Protein AF-A0A5C5UBK3-F1 (afdb_monomer)

Organism: NCBI:txid488485

Foldseek 3Di:
DFWFQPVVVRDIDDDDAPDKDADDPPPPDQAGIEREHEDAPVVCVVCVVVCVRVQVRVQVVQVVDPRYHYDYDYPVNQPPQLVVLLVVLVVLQPDDDDPVVLVVLVVVQVPDFKDFLLVSLVVCVVVVHHSVSVVSSLSNCCNVVQKDWDSPHHRDRRIMIGGPPSDDDD

Mean predicted aligned error: 8.08 Å

Solvent-accessible surface area (backbone atoms only — not comparable to full-atom values): 9822 Å² total; per-residue (Å²): 124,46,77,42,75,37,76,92,76,76,37,83,44,76,41,72,66,78,42,76,48,76,54,65,95,82,68,82,60,95,52,42,33,37,42,30,37,78,39,51,60,68,54,46,64,74,39,44,80,75,45,47,60,57,53,48,46,45,40,54,56,20,70,75,35,87,44,34,40,58,47,80,48,34,63,84,73,47,53,69,46,40,53,52,40,51,54,59,23,57,75,30,65,85,57,91,71,62,65,67,59,55,48,54,50,50,64,57,53,67,76,49,72,62,45,35,46,47,55,54,37,51,53,33,44,76,72,74,41,62,43,80,69,44,54,58,53,55,35,21,36,37,62,70,57,52,28,43,61,69,64,89,50,64,81,49,55,81,38,47,38,27,50,60,80,66,71,72,86,127

Sequence (170 aa):
MIDFQDVKRGAARRYTPDFVVEVAADAGLSWRRAVVEVKTHRDLWRSRRLMRAPYAAARTWAAGQEGTIFRVVTDRMMSGEWLSSTRLLSGHLDKPFDVQFEQDCVAFLQQRDSYRISEILALAQQRGLNPQALLPVLYRMVARGQLSLDRGQPIGPQTWVAVVGSQKRL

Nearest PDB structures (foldseek):
  5l0p-assembly1_A-2  TM=6.685E-01  e=1.237E-01  Homo sapiens
  6h1c-assembly1_B-2  TM=6.174E-01  e=1.712E-01  Pseudomonas aeruginosa PAO1
  8c7u-assembly1_C  TM=5.203E-01  e=6.048E-02  Enterococcus faecalis V583
  3f8n-assembly1_B  TM=6.009E-01  e=1.373E+00  Bacillus subtilis
  2kdn-assembly1_A  TM=3.601E-01  e=8.707E-01  Plasmodium falciparum 3D7

pLDDT: mean 86.27, std 10.77, range [29.8, 97.25]

Radius of gyration: 21.4 Å; Cα contacts (8 Å, |Δi|>4): 202; chains: 1; bounding box: 52×26×55 Å

Secondary structure (DSSP, 8-state):
-EEEEETTTTEEEEE--SEEEE--TTS--S-SEEEEEEE-HHHHHHHTTTSHHHHHHHHHHHHTSTTEEEEEEETTTS-HHHHHHHHHHHTTSS----HHHHHHHHHHHTTSSEEEHHHHHHHHHHTT--HHHHHHHHHHHHHTTSEEE-TTS--STT-EEEETT-----

Structure (mmCIF, N/CA/C/O backbone):
data_AF-A0A5C5UBK3-F1
#
_entry.id   AF-A0A5C5UBK3-F1
#
loop_
_atom_site.group_PDB
_atom_site.id
_atom_site.type_symbol
_atom_site.label_atom_id
_atom_site.label_alt_id
_atom_site.label_comp_id
_atom_site.label_asym_id
_atom_site.label_entity_id
_atom_site.label_seq_id
_atom_site.pdbx_PDB_ins_code
_atom_site.Cartn_x
_atom_site.Cartn_y
_atom_site.Cartn_z
_atom_site.occupancy
_atom_site.B_iso_or_equiv
_atom_site.auth_seq_id
_atom_site.auth_comp_id
_atom_site.auth_asym_id
_atom_site.auth_atom_id
_atom_site.pdbx_PDB_model_num
ATOM 1 N N . MET A 1 1 ? 9.443 -12.902 -15.929 1.00 78.69 1 MET A N 1
ATOM 2 C CA . MET A 1 1 ? 10.896 -13.174 -15.942 1.00 78.69 1 MET A CA 1
ATOM 3 C C . MET A 1 1 ? 11.412 -12.800 -17.320 1.00 78.69 1 MET A C 1
ATOM 5 O O . MET A 1 1 ? 10.753 -13.152 -18.287 1.00 78.69 1 MET A O 1
ATOM 9 N N . ILE A 1 2 ? 12.479 -12.005 -17.405 1.00 87.94 2 ILE A N 1
ATOM 10 C CA . ILE A 1 2 ? 12.941 -11.373 -18.651 1.00 87.94 2 ILE A CA 1
ATOM 11 C C . ILE A 1 2 ? 14.384 -11.804 -18.907 1.00 87.94 2 ILE A C 1
ATOM 13 O O . ILE A 1 2 ? 15.269 -11.495 -18.109 1.00 87.94 2 ILE A O 1
ATOM 17 N N . ASP A 1 3 ? 14.621 -12.521 -20.000 1.00 90.25 3 ASP A N 1
ATOM 18 C CA . ASP A 1 3 ? 15.960 -12.969 -20.387 1.00 90.25 3 ASP A CA 1
ATOM 19 C C . ASP A 1 3 ? 16.677 -11.882 -21.213 1.00 90.25 3 ASP A C 1
ATOM 21 O O . ASP A 1 3 ? 16.053 -11.155 -21.988 1.00 90.25 3 ASP A O 1
ATOM 25 N N . PHE A 1 4 ? 17.990 -11.723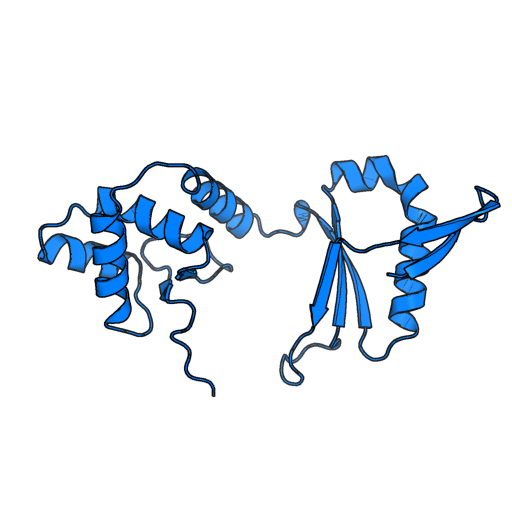 -21.017 1.00 87.94 4 PHE A N 1
ATOM 26 C CA . PHE A 1 4 ? 18.804 -10.718 -21.708 1.00 87.94 4 PHE A CA 1
ATOM 27 C C . PHE A 1 4 ? 20.276 -11.123 -21.820 1.00 87.94 4 PHE A C 1
ATOM 29 O O . PHE A 1 4 ? 20.792 -11.900 -21.017 1.00 87.94 4 PHE A O 1
ATOM 36 N N . GLN A 1 5 ? 20.986 -10.537 -22.785 1.00 86.50 5 GLN A N 1
ATOM 37 C CA . GLN A 1 5 ? 22.431 -10.709 -22.922 1.00 86.50 5 GLN A CA 1
ATOM 38 C C . GLN A 1 5 ? 23.179 -9.558 -22.239 1.00 86.50 5 GLN A C 1
ATOM 40 O O . GLN A 1 5 ? 23.062 -8.392 -22.619 1.00 86.50 5 GLN A O 1
ATOM 45 N N . ASP A 1 6 ? 23.966 -9.877 -21.213 1.00 82.38 6 ASP A N 1
ATOM 46 C CA . ASP A 1 6 ? 24.841 -8.923 -20.536 1.00 82.38 6 ASP A CA 1
ATOM 47 C C . ASP A 1 6 ? 26.139 -8.786 -21.336 1.00 82.38 6 ASP A C 1
ATOM 49 O O . ASP A 1 6 ? 27.134 -9.448 -21.049 1.00 82.38 6 ASP A O 1
ATOM 53 N N . VAL A 1 7 ? 26.125 -7.935 -22.367 1.00 77.50 7 VAL A N 1
ATOM 54 C CA . VAL A 1 7 ? 27.250 -7.752 -23.309 1.00 77.50 7 VAL A CA 1
ATOM 55 C C . VAL A 1 7 ? 28.562 -7.411 -22.592 1.00 77.50 7 VAL A C 1
ATOM 57 O O . VAL A 1 7 ? 29.631 -7.811 -23.036 1.00 77.50 7 VAL A O 1
ATOM 60 N N . LYS A 1 8 ? 28.504 -6.730 -21.439 1.00 76.69 8 LYS A N 1
ATOM 61 C CA . LYS A 1 8 ? 29.702 -6.413 -20.645 1.00 76.69 8 LYS A CA 1
ATOM 62 C C . LYS A 1 8 ? 30.290 -7.617 -19.920 1.00 76.69 8 LYS A C 1
ATOM 64 O O . LYS A 1 8 ? 31.480 -7.615 -19.631 1.00 76.69 8 LYS A O 1
ATOM 69 N N . ARG A 1 9 ? 29.457 -8.593 -19.561 1.00 76.81 9 ARG A N 1
ATOM 70 C CA . ARG A 1 9 ? 29.872 -9.814 -18.856 1.00 76.81 9 ARG A CA 1
ATOM 71 C C . ARG A 1 9 ? 29.919 -11.040 -19.768 1.00 76.81 9 ARG A C 1
ATOM 73 O O . ARG A 1 9 ? 30.275 -12.109 -19.294 1.00 76.81 9 ARG A O 1
ATOM 80 N N . GLY A 1 10 ? 29.544 -10.893 -21.040 1.00 80.25 10 GLY A N 1
ATOM 81 C CA . GLY A 1 10 ? 29.527 -11.969 -22.030 1.00 80.25 10 GLY A CA 1
ATOM 82 C C . GLY A 1 10 ? 28.547 -13.101 -21.712 1.00 80.25 10 GLY A C 1
ATOM 83 O O . GLY A 1 10 ? 28.746 -14.211 -22.189 1.00 80.25 10 GLY A O 1
ATOM 84 N N . ALA A 1 11 ? 27.513 -12.857 -20.899 1.00 86.38 11 ALA A N 1
ATOM 85 C CA . ALA A 1 11 ? 26.661 -13.920 -20.364 1.00 86.38 11 ALA A CA 1
ATOM 86 C C . ALA A 1 11 ? 25.172 -13.676 -20.630 1.00 86.38 11 ALA A C 1
ATOM 88 O O . ALA A 1 11 ? 24.680 -12.551 -20.496 1.00 86.38 11 ALA A O 1
ATOM 89 N N . ALA A 1 12 ? 24.445 -14.751 -20.942 1.00 87.69 12 ALA A N 1
ATOM 90 C CA . ALA A 1 12 ? 22.991 -14.763 -20.873 1.00 87.69 12 ALA A CA 1
ATOM 91 C C . ALA A 1 12 ? 22.562 -14.690 -19.405 1.00 87.69 12 ALA A C 1
ATOM 93 O O . ALA A 1 12 ? 23.087 -15.397 -18.541 1.00 87.69 12 ALA A O 1
ATOM 94 N N . ARG A 1 13 ? 21.639 -13.784 -19.106 1.00 90.88 13 ARG A N 1
ATOM 95 C CA . ARG A 1 13 ? 21.166 -13.514 -17.755 1.00 90.88 13 ARG A CA 1
ATOM 96 C C . ARG A 1 13 ? 19.667 -13.309 -17.761 1.00 90.88 13 ARG A C 1
ATOM 98 O O . ARG A 1 13 ? 19.032 -13.115 -18.790 1.00 90.88 13 ARG A O 1
ATOM 105 N N . ARG A 1 14 ? 19.125 -13.330 -16.555 1.00 90.44 14 ARG A N 1
ATOM 106 C CA . ARG A 1 14 ? 17.704 -13.258 -16.291 1.00 90.44 14 ARG A CA 1
ATOM 107 C C . ARG A 1 14 ? 17.428 -12.160 -15.286 1.00 90.44 14 ARG A C 1
ATOM 109 O O . ARG A 1 14 ? 18.150 -12.017 -14.299 1.00 90.44 14 ARG A O 1
ATOM 116 N N . TYR A 1 15 ? 16.401 -11.380 -15.570 1.00 91.44 15 TYR A N 1
ATOM 117 C CA . TYR A 1 15 ? 15.915 -10.301 -14.733 1.00 91.44 15 TYR A CA 1
ATOM 118 C C . TYR A 1 15 ? 14.501 -10.631 -14.246 1.00 91.44 15 TYR A C 1
ATOM 120 O O . TYR A 1 15 ? 13.600 -10.935 -15.035 1.00 91.44 15 TYR A O 1
ATOM 128 N N . THR A 1 16 ? 14.322 -10.584 -12.931 1.00 93.62 16 THR A N 1
ATOM 129 C CA . THR A 1 16 ? 13.030 -10.765 -12.272 1.00 93.62 16 THR A CA 1
ATOM 130 C C . THR A 1 16 ? 12.661 -9.434 -11.630 1.00 93.62 16 THR A C 1
ATOM 132 O O . THR A 1 16 ? 13.412 -8.989 -10.766 1.00 93.62 16 THR A O 1
ATOM 135 N N . PRO A 1 17 ? 11.575 -8.783 -12.074 1.00 94.25 17 PRO A N 1
ATOM 136 C CA . PRO A 1 17 ? 11.092 -7.566 -11.438 1.00 94.25 17 PRO A CA 1
ATOM 137 C C . PRO A 1 17 ? 10.490 -7.887 -10.067 1.00 94.25 17 PRO A C 1
ATOM 139 O O . PRO A 1 17 ? 10.013 -9.003 -9.854 1.00 94.25 17 PRO A O 1
ATOM 142 N N . ASP A 1 18 ? 10.459 -6.896 -9.179 1.00 95.56 18 ASP A N 1
ATOM 143 C CA . ASP A 1 18 ? 9.844 -7.048 -7.857 1.00 95.56 18 ASP A CA 1
ATOM 144 C C . ASP A 1 18 ? 8.322 -7.264 -7.956 1.00 95.56 18 ASP A C 1
ATOM 146 O O . ASP A 1 18 ? 7.767 -8.092 -7.236 1.00 95.56 18 ASP A O 1
ATOM 150 N N . PHE A 1 19 ? 7.642 -6.563 -8.878 1.00 96.06 19 PHE A N 1
ATOM 151 C CA . PHE A 1 19 ? 6.197 -6.700 -9.089 1.00 96.06 19 PHE A CA 1
ATOM 152 C C . PHE A 1 19 ? 5.794 -6.659 -10.567 1.00 96.06 19 PHE A C 1
ATOM 154 O O . PHE A 1 19 ? 6.419 -5.999 -11.402 1.00 96.06 19 PHE A O 1
ATOM 161 N N . VAL A 1 20 ? 4.670 -7.312 -10.864 1.00 95.19 20 VAL A N 1
ATOM 162 C CA . VAL A 1 20 ? 3.877 -7.097 -12.079 1.00 95.19 20 VAL A CA 1
ATOM 163 C C . VAL A 1 20 ? 2.478 -6.698 -11.630 1.00 95.19 20 VAL A C 1
ATOM 165 O O . VAL A 1 20 ? 1.817 -7.449 -10.921 1.00 95.19 20 VAL A O 1
ATOM 168 N N . VAL A 1 21 ? 2.059 -5.494 -12.004 1.00 94.69 21 VAL A N 1
ATOM 169 C CA . VAL A 1 21 ? 0.760 -4.922 -11.650 1.00 94.69 21 VAL A CA 1
ATOM 170 C C . VAL A 1 21 ? -0.114 -4.923 -12.890 1.00 94.69 21 VAL A C 1
ATOM 172 O O . VAL A 1 21 ? 0.298 -4.410 -13.928 1.00 94.69 21 VAL A O 1
ATOM 175 N N . GLU A 1 22 ? -1.318 -5.464 -12.777 1.00 95.19 22 GLU A N 1
ATOM 176 C CA . GLU A 1 22 ? -2.345 -5.385 -13.811 1.00 95.19 22 GLU A CA 1
ATOM 177 C C . GLU A 1 22 ? -3.488 -4.520 -13.301 1.00 95.19 22 GLU A C 1
ATOM 179 O O . GLU A 1 22 ? -3.860 -4.597 -12.129 1.00 95.19 22 GLU A O 1
ATOM 184 N N . VAL A 1 23 ? -4.005 -3.660 -14.170 1.00 93.25 23 VAL A N 1
ATOM 185 C CA . VAL A 1 23 ? -5.120 -2.769 -13.851 1.00 93.25 23 VAL A CA 1
ATOM 186 C C . VAL A 1 23 ? -6.315 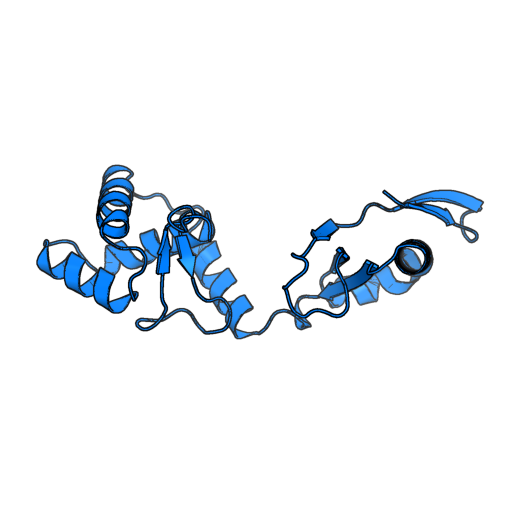-3.097 -14.731 1.00 93.25 23 VAL A C 1
ATOM 188 O O . VAL A 1 23 ? -6.166 -3.527 -15.878 1.00 93.25 23 VAL A O 1
ATOM 191 N N . ALA A 1 24 ? -7.507 -2.894 -14.173 1.00 89.88 24 ALA A N 1
ATOM 192 C CA . ALA A 1 24 ? -8.758 -3.113 -14.876 1.00 89.88 24 ALA A CA 1
ATOM 193 C C . ALA A 1 24 ? -8.874 -2.214 -16.115 1.00 89.88 24 ALA A C 1
ATOM 195 O O . ALA A 1 24 ? -8.225 -1.169 -16.237 1.00 89.88 24 ALA A O 1
ATOM 196 N N . ALA A 1 25 ? -9.700 -2.650 -17.063 1.00 85.12 25 ALA A N 1
ATOM 197 C CA . ALA A 1 25 ? -9.804 -2.012 -18.366 1.00 85.12 25 ALA A CA 1
ATOM 198 C C . ALA A 1 25 ? -10.314 -0.564 -18.314 1.00 85.12 25 ALA A C 1
ATOM 200 O O . ALA A 1 25 ? -9.946 0.267 -19.146 1.00 85.12 25 ALA A O 1
ATOM 201 N N . ASP A 1 26 ? -11.151 -0.304 -17.325 1.00 89.62 26 ASP A N 1
ATOM 202 C CA . ASP A 1 26 ? -11.874 0.919 -17.019 1.00 89.62 26 ASP A CA 1
ATOM 203 C C . ASP A 1 26 ? -11.135 1.827 -16.023 1.00 89.62 26 ASP A C 1
ATOM 205 O O . ASP A 1 26 ? -11.644 2.883 -15.663 1.00 89.62 26 ASP A O 1
ATOM 209 N N . ALA A 1 27 ? -9.899 1.490 -15.633 1.00 87.69 27 ALA A N 1
ATOM 210 C CA . ALA A 1 27 ? -9.105 2.275 -14.683 1.00 87.69 27 ALA A CA 1
ATOM 211 C C . ALA A 1 27 ? -8.699 3.680 -15.189 1.00 87.69 27 ALA A C 1
ATOM 213 O O . ALA A 1 27 ? -8.042 4.426 -14.465 1.00 87.69 27 ALA A O 1
ATOM 214 N N . GLY A 1 28 ? -9.025 4.040 -16.438 1.00 90.38 28 GLY A N 1
ATOM 215 C CA . GLY A 1 28 ? -8.721 5.354 -17.021 1.00 90.38 28 GLY A CA 1
ATOM 216 C C . GLY A 1 28 ? -7.227 5.624 -17.248 1.00 90.38 28 GLY A C 1
ATOM 217 O O . GLY A 1 28 ? -6.827 6.768 -17.453 1.00 90.38 28 GLY A O 1
ATOM 218 N N . LEU A 1 29 ? -6.386 4.588 -17.199 1.00 91.25 29 LEU A N 1
ATOM 219 C CA . LEU A 1 29 ? -4.941 4.686 -17.394 1.00 91.25 29 LEU A CA 1
ATOM 220 C C . LEU A 1 29 ? -4.558 4.387 -18.847 1.00 91.25 29 LEU A C 1
ATOM 222 O O . LEU A 1 29 ? -5.155 3.540 -19.507 1.00 91.25 29 LEU A O 1
ATOM 226 N N . SER A 1 30 ? -3.496 5.040 -19.327 1.00 90.94 30 SER A N 1
ATOM 227 C CA . SER A 1 30 ? -2.928 4.802 -20.664 1.00 90.94 30 SER A CA 1
ATOM 228 C C . SER A 1 30 ? -2.172 3.471 -20.797 1.00 90.94 30 SER A C 1
ATOM 230 O O . SER A 1 30 ? -1.671 3.145 -21.870 1.00 90.94 30 SER A O 1
ATOM 232 N N . TRP A 1 31 ? -2.069 2.703 -19.713 1.00 94.06 31 TRP A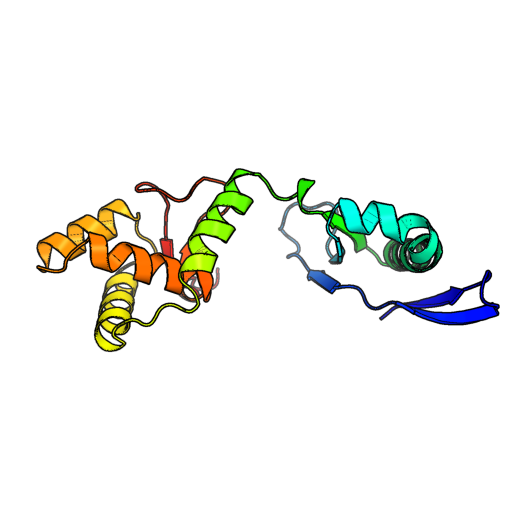 N 1
ATOM 233 C CA . TRP A 1 31 ? -1.413 1.402 -19.640 1.00 94.06 31 TRP A CA 1
ATOM 234 C C . TRP A 1 31 ? -2.291 0.425 -18.848 1.00 94.06 31 TRP A C 1
ATOM 236 O O . TRP A 1 31 ? -3.068 0.830 -17.987 1.00 94.06 31 TRP A O 1
ATOM 246 N N . ARG A 1 32 ? -2.157 -0.868 -19.148 1.00 94.69 32 ARG A N 1
ATOM 247 C CA . ARG A 1 32 ? -2.909 -1.984 -18.546 1.00 94.69 32 ARG A CA 1
ATOM 248 C C . ARG A 1 32 ? -2.042 -2.868 -17.653 1.00 94.69 32 ARG A C 1
ATOM 250 O O . ARG A 1 32 ? -2.551 -3.519 -16.745 1.00 94.69 32 ARG A O 1
ATOM 257 N N . ARG A 1 33 ? -0.729 -2.877 -17.893 1.00 96.12 33 ARG A N 1
ATOM 258 C CA . ARG A 1 33 ? 0.245 -3.644 -17.114 1.00 96.12 33 ARG A CA 1
ATOM 259 C C . ARG A 1 33 ? 1.468 -2.792 -16.790 1.00 96.12 33 ARG A C 1
ATOM 261 O O . ARG A 1 33 ? 1.988 -2.083 -17.646 1.00 96.12 33 ARG A O 1
ATOM 268 N N . ALA A 1 34 ? 1.968 -2.889 -15.566 1.00 96.69 34 ALA A N 1
ATOM 269 C CA . ALA A 1 34 ? 3.214 -2.265 -15.148 1.00 96.69 34 ALA A CA 1
ATOM 270 C C . ALA A 1 34 ? 4.163 -3.309 -14.559 1.00 96.69 34 ALA A C 1
ATOM 272 O O . ALA A 1 34 ? 3.843 -3.987 -13.587 1.00 96.69 34 ALA A O 1
ATOM 273 N N . VAL A 1 35 ? 5.360 -3.405 -15.128 1.00 97.06 35 VAL A N 1
ATOM 274 C CA . VAL A 1 35 ? 6.488 -4.118 -14.530 1.00 97.06 35 VAL A CA 1
ATOM 275 C C . VAL A 1 35 ? 7.237 -3.144 -13.636 1.00 97.06 35 VAL A C 1
ATOM 277 O O . VAL A 1 35 ? 7.721 -2.112 -14.109 1.00 97.06 35 VAL A O 1
ATOM 280 N N . VAL A 1 36 ? 7.316 -3.453 -12.346 1.00 96.81 36 VAL A N 1
ATOM 281 C CA . VAL A 1 36 ? 7.803 -2.518 -11.334 1.00 96.81 36 VAL A CA 1
ATOM 282 C C . VAL A 1 36 ? 9.016 -3.083 -10.612 1.00 96.81 36 VAL A C 1
ATOM 284 O O . VAL A 1 36 ? 8.998 -4.205 -10.115 1.00 96.81 36 VAL A O 1
ATOM 287 N N . GLU A 1 37 ? 10.052 -2.258 -10.523 1.00 96.44 37 GLU A N 1
ATOM 288 C CA . GLU A 1 37 ? 11.193 -2.462 -9.634 1.00 96.44 37 GLU A CA 1
ATOM 289 C C . GLU A 1 37 ? 11.116 -1.459 -8.484 1.00 96.44 37 GLU A C 1
ATOM 291 O O . GLU A 1 37 ? 10.928 -0.262 -8.717 1.00 96.44 37 GLU A O 1
ATOM 296 N N . VAL A 1 38 ? 11.327 -1.910 -7.254 1.00 94.44 38 VAL A N 1
ATOM 297 C CA . VAL A 1 38 ? 11.404 -1.062 -6.069 1.00 94.44 38 VAL A CA 1
ATOM 298 C C . VAL A 1 38 ? 12.861 -0.932 -5.631 1.00 94.44 38 VAL A C 1
ATOM 300 O O . VAL A 1 38 ? 13.598 -1.908 -5.460 1.00 94.44 38 VAL A O 1
ATOM 303 N N . LYS A 1 39 ? 13.312 0.311 -5.447 1.00 93.12 39 LYS A N 1
ATOM 304 C CA . LYS A 1 39 ? 14.651 0.618 -4.928 1.00 93.12 39 LYS A CA 1
ATOM 305 C C . LYS A 1 39 ? 14.601 1.815 -4.000 1.00 93.12 39 LYS A C 1
ATOM 307 O O . LYS A 1 39 ? 13.900 2.780 -4.274 1.00 93.12 39 LYS A O 1
ATOM 312 N N . THR A 1 40 ? 15.424 1.827 -2.956 1.00 91.81 40 THR A N 1
ATOM 313 C CA . THR A 1 40 ? 15.709 3.103 -2.289 1.00 91.81 40 THR A CA 1
ATOM 314 C C . THR A 1 40 ? 16.410 4.029 -3.285 1.00 91.81 40 THR A C 1
ATOM 316 O O . THR A 1 40 ? 17.169 3.574 -4.150 1.00 91.81 40 THR A O 1
ATOM 319 N N . HIS A 1 41 ? 16.192 5.338 -3.183 1.00 90.81 41 HIS A N 1
ATOM 320 C CA . HIS A 1 41 ? 16.861 6.305 -4.047 1.00 90.81 41 HIS A CA 1
ATOM 321 C C . HIS A 1 41 ? 18.388 6.168 -3.935 1.00 90.81 41 HIS A C 1
ATOM 323 O O . HIS A 1 41 ? 19.094 6.198 -4.942 1.00 90.81 41 HIS A O 1
ATOM 329 N N . ARG A 1 42 ? 18.910 5.939 -2.723 1.00 92.88 42 ARG A N 1
ATOM 330 C CA . ARG A 1 42 ? 20.342 5.707 -2.480 1.00 92.88 42 ARG A CA 1
ATOM 331 C C . ARG A 1 42 ? 20.864 4.476 -3.228 1.00 92.88 42 ARG A C 1
ATOM 333 O O . ARG A 1 42 ? 21.896 4.569 -3.897 1.00 92.88 42 ARG A O 1
ATOM 340 N N . ASP A 1 43 ? 20.165 3.347 -3.147 1.00 93.31 43 ASP A N 1
ATOM 341 C CA . ASP A 1 43 ? 20.597 2.104 -3.795 1.00 93.31 43 ASP A CA 1
ATOM 342 C C . ASP A 1 43 ? 20.452 2.166 -5.311 1.00 93.31 43 ASP A C 1
ATOM 344 O O . ASP A 1 43 ? 21.287 1.612 -6.032 1.00 93.31 43 ASP A O 1
ATOM 348 N N . LEU A 1 44 ? 19.453 2.896 -5.812 1.00 93.00 44 LEU A N 1
ATOM 349 C CA . LEU A 1 44 ? 19.317 3.174 -7.236 1.00 93.00 44 LEU A CA 1
ATOM 350 C C . LEU A 1 44 ? 20.563 3.889 -7.775 1.00 93.00 44 LEU A C 1
ATOM 352 O O . LEU A 1 44 ? 21.108 3.483 -8.802 1.00 93.00 44 LEU A O 1
ATOM 356 N N . TRP A 1 45 ? 21.066 4.903 -7.063 1.00 93.31 45 TRP A N 1
ATOM 357 C CA . TRP A 1 45 ? 22.309 5.586 -7.435 1.00 93.31 45 TRP A CA 1
ATOM 358 C C . TRP A 1 45 ? 23.533 4.677 -7.325 1.00 93.31 45 TRP A C 1
ATOM 360 O O . TRP A 1 45 ? 24.328 4.613 -8.266 1.00 93.31 45 TRP A O 1
ATOM 370 N N . ARG A 1 46 ? 23.664 3.931 -6.221 1.00 93.75 46 ARG A N 1
ATOM 371 C CA . ARG A 1 46 ? 24.797 3.022 -5.981 1.00 93.75 46 ARG A CA 1
ATOM 372 C C . ARG A 1 46 ? 24.899 1.921 -7.042 1.00 93.75 46 ARG A C 1
ATOM 374 O O . ARG A 1 46 ? 25.996 1.584 -7.480 1.00 93.75 46 ARG A O 1
ATOM 381 N N . SER A 1 47 ? 23.763 1.376 -7.476 1.00 91.88 47 SER A N 1
ATOM 382 C CA . SER A 1 47 ? 23.685 0.243 -8.409 1.00 91.88 47 SER A CA 1
ATOM 383 C C . SER A 1 47 ? 23.471 0.643 -9.875 1.00 91.88 47 SER A C 1
ATOM 385 O O . SER A 1 47 ? 23.501 -0.224 -10.750 1.00 91.88 47 SER A O 1
ATOM 387 N N . ARG A 1 48 ? 23.321 1.941 -10.186 1.00 91.31 48 ARG A N 1
ATOM 388 C CA . ARG A 1 48 ? 22.951 2.457 -11.521 1.00 91.31 48 ARG A CA 1
ATOM 389 C C . ARG A 1 48 ? 23.751 1.848 -12.674 1.00 91.31 48 ARG A C 1
ATOM 391 O O . ARG A 1 48 ? 23.188 1.539 -13.723 1.00 91.31 48 ARG A O 1
ATOM 398 N N . ARG A 1 49 ? 25.070 1.691 -12.511 1.00 90.12 49 ARG A N 1
ATOM 399 C CA . ARG A 1 49 ? 25.938 1.112 -13.556 1.00 90.12 49 ARG A CA 1
ATOM 400 C C . ARG A 1 49 ? 25.640 -0.368 -13.798 1.00 90.12 49 ARG A C 1
ATOM 402 O O . ARG A 1 49 ? 25.664 -0.801 -14.946 1.00 90.12 49 ARG A O 1
ATOM 409 N N . LEU A 1 50 ? 25.361 -1.111 -12.731 1.00 89.81 50 LEU A N 1
ATOM 410 C CA . LEU A 1 50 ? 25.139 -2.555 -12.747 1.00 89.81 50 LEU A CA 1
ATOM 411 C C . LEU A 1 50 ? 23.731 -2.900 -13.256 1.00 89.81 50 LEU A C 1
ATOM 413 O O . LEU A 1 50 ? 23.568 -3.852 -14.011 1.00 89.81 50 LEU A O 1
ATOM 417 N N . MET A 1 51 ? 22.739 -2.063 -12.936 1.00 91.44 51 MET A N 1
ATOM 418 C CA . MET A 1 51 ? 21.344 -2.246 -13.358 1.00 91.44 51 MET A CA 1
ATOM 419 C C . MET A 1 51 ? 21.031 -1.706 -14.760 1.00 91.44 51 MET A C 1
ATOM 421 O O . MET A 1 51 ? 19.918 -1.882 -15.253 1.00 91.44 51 MET A O 1
ATOM 425 N N . ARG A 1 52 ? 21.997 -1.080 -15.450 1.00 90.81 52 ARG A N 1
ATOM 426 C CA . ARG A 1 52 ? 21.764 -0.486 -16.777 1.00 90.81 52 ARG A CA 1
ATOM 427 C C . ARG A 1 52 ? 21.259 -1.510 -17.797 1.00 90.81 52 ARG A C 1
ATOM 429 O O . ARG A 1 52 ? 20.293 -1.211 -18.493 1.00 90.81 52 ARG A O 1
ATOM 436 N N . ALA A 1 53 ? 21.909 -2.672 -17.891 1.00 91.56 53 ALA A N 1
ATOM 437 C CA . ALA A 1 53 ? 21.531 -3.718 -18.843 1.00 91.56 53 ALA A CA 1
ATOM 438 C C . ALA A 1 53 ? 20.203 -4.408 -18.463 1.00 91.56 53 ALA A C 1
ATOM 440 O O . ALA A 1 53 ? 19.309 -4.403 -19.308 1.00 91.56 53 ALA A O 1
ATOM 441 N N . PRO A 1 54 ? 19.995 -4.874 -17.211 1.00 92.75 54 PRO A N 1
ATOM 442 C CA . PRO A 1 54 ? 18.701 -5.416 -16.784 1.00 92.75 54 PRO A CA 1
ATOM 443 C C . PRO A 1 54 ? 17.523 -4.466 -17.036 1.00 92.75 54 PRO 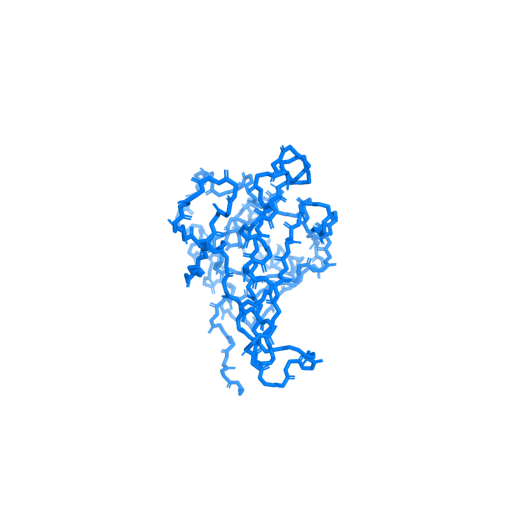A C 1
ATOM 445 O O . PRO A 1 54 ? 16.523 -4.861 -17.625 1.00 92.75 54 PRO A O 1
ATOM 448 N N . TYR A 1 55 ? 17.647 -3.184 -16.671 1.00 95.06 55 TYR A N 1
ATOM 449 C CA . TYR A 1 55 ? 16.558 -2.223 -16.874 1.00 95.06 55 TYR A CA 1
ATOM 450 C C . TYR A 1 55 ? 16.345 -1.861 -18.344 1.00 95.06 55 TYR A C 1
ATOM 452 O O . TYR A 1 55 ? 15.233 -1.506 -18.725 1.00 95.06 55 TYR A O 1
ATOM 460 N N . ALA A 1 56 ? 17.389 -1.902 -19.177 1.00 93.31 56 ALA A N 1
ATOM 461 C CA . ALA A 1 56 ? 17.219 -1.735 -20.617 1.00 93.31 56 ALA A CA 1
ATOM 462 C C . ALA A 1 56 ? 16.421 -2.903 -21.199 1.00 93.31 56 ALA A C 1
ATOM 464 O O . ALA A 1 56 ? 15.433 -2.659 -21.882 1.00 93.31 56 ALA A O 1
ATOM 465 N N . ALA A 1 57 ? 16.779 -4.137 -20.840 1.00 93.69 57 ALA A N 1
ATOM 466 C CA . ALA A 1 57 ? 16.034 -5.321 -21.245 1.00 93.69 57 ALA A CA 1
ATOM 467 C C . ALA A 1 57 ? 14.574 -5.268 -20.777 1.00 93.69 57 ALA A C 1
ATOM 469 O O . ALA A 1 57 ? 13.672 -5.526 -21.565 1.00 93.69 57 ALA A O 1
ATOM 470 N N . ALA A 1 58 ? 14.328 -4.850 -19.532 1.00 95.06 58 ALA A N 1
ATOM 471 C CA . ALA A 1 58 ? 12.977 -4.705 -19.000 1.00 95.06 58 ALA A CA 1
ATOM 472 C C . ALA A 1 58 ? 12.141 -3.664 -19.760 1.00 95.06 58 ALA A C 1
ATOM 474 O O . ALA A 1 58 ? 10.983 -3.920 -20.079 1.00 95.06 58 ALA A O 1
ATOM 475 N N . ARG A 1 59 ? 12.734 -2.508 -20.096 1.00 96.19 59 ARG A N 1
ATOM 476 C CA . ARG A 1 59 ? 12.072 -1.485 -20.921 1.00 96.19 59 ARG A CA 1
ATOM 477 C C . ARG A 1 59 ? 11.767 -1.990 -22.326 1.00 96.19 59 ARG A C 1
ATOM 479 O O . ARG A 1 59 ? 10.660 -1.775 -22.799 1.00 96.19 59 ARG A O 1
ATOM 486 N N . THR A 1 60 ? 12.724 -2.648 -22.978 1.00 95.25 60 THR A N 1
ATOM 487 C CA . THR A 1 60 ? 12.532 -3.206 -24.324 1.00 95.25 60 THR A CA 1
ATOM 488 C C . THR A 1 60 ? 11.454 -4.282 -24.323 1.00 95.25 60 THR A C 1
ATOM 490 O O . THR A 1 60 ? 10.574 -4.259 -25.176 1.00 95.25 60 THR A O 1
ATOM 493 N N . TRP A 1 61 ? 11.481 -5.179 -23.337 1.00 95.44 61 TRP A N 1
ATOM 494 C CA . TRP A 1 61 ? 10.453 -6.198 -23.166 1.00 95.44 61 TRP A CA 1
ATOM 495 C C . TRP A 1 61 ? 9.070 -5.567 -22.974 1.00 95.44 61 TRP A C 1
ATOM 497 O O . TRP A 1 61 ? 8.136 -5.956 -23.663 1.00 95.44 61 TRP A O 1
ATOM 507 N N . ALA A 1 62 ? 8.946 -4.558 -22.103 1.00 96.12 62 ALA A N 1
ATOM 508 C CA . ALA A 1 62 ? 7.679 -3.867 -21.867 1.00 96.12 62 ALA A CA 1
ATOM 509 C C . ALA A 1 62 ? 7.168 -3.137 -23.119 1.00 96.12 62 ALA A C 1
ATOM 511 O O . ALA A 1 62 ? 5.992 -3.240 -23.434 1.00 96.12 62 ALA A O 1
ATOM 512 N N . ALA A 1 63 ? 8.045 -2.459 -23.865 1.00 94.88 63 ALA A N 1
ATOM 513 C CA . ALA A 1 63 ? 7.674 -1.752 -25.092 1.00 94.88 63 ALA A CA 1
ATOM 514 C C . ALA A 1 63 ? 7.180 -2.686 -26.213 1.00 94.88 63 ALA A C 1
ATOM 516 O O . ALA A 1 63 ? 6.435 -2.249 -27.083 1.00 94.88 63 ALA A O 1
ATOM 517 N N . GLY A 1 64 ? 7.587 -3.960 -26.196 1.00 95.69 64 GLY A N 1
ATOM 518 C CA . GLY A 1 64 ? 7.091 -4.985 -27.118 1.00 95.69 64 GLY A CA 1
ATOM 519 C C . GLY A 1 64 ? 5.750 -5.605 -26.712 1.00 95.69 64 GLY A C 1
ATOM 520 O O . GLY A 1 64 ? 5.268 -6.490 -27.411 1.00 95.69 64 GLY A O 1
ATOM 521 N N . GLN A 1 65 ? 5.167 -5.191 -25.584 1.00 93.88 65 GLN A N 1
ATOM 522 C CA . GLN A 1 65 ? 3.915 -5.720 -25.050 1.00 93.88 65 GLN A CA 1
ATOM 523 C C . GLN A 1 65 ? 2.870 -4.603 -25.020 1.00 93.88 65 GLN A C 1
ATOM 525 O O . GLN A 1 65 ? 3.092 -3.539 -24.437 1.00 93.88 65 GLN A O 1
ATOM 530 N N . GLU A 1 66 ? 1.711 -4.841 -25.632 1.00 92.75 66 GLU A N 1
ATOM 531 C CA . GLU A 1 66 ? 0.645 -3.842 -25.701 1.00 92.75 66 GLU A CA 1
ATOM 532 C C . GLU A 1 66 ? 0.229 -3.373 -24.297 1.00 92.75 66 GLU A C 1
ATOM 534 O O . GLU A 1 66 ? 0.102 -4.165 -23.357 1.00 92.75 66 GLU A O 1
ATOM 539 N N . GLY A 1 67 ? 0.080 -2.055 -24.132 1.00 94.50 67 GLY A N 1
ATOM 540 C CA . GLY A 1 67 ? -0.340 -1.442 -22.872 1.00 94.50 67 GLY A CA 1
ATOM 541 C C . GLY A 1 67 ? 0.584 -1.715 -21.678 1.00 94.50 67 GLY A C 1
ATOM 542 O O . GLY A 1 67 ? 0.137 -1.566 -20.539 1.00 94.50 67 GLY A O 1
ATOM 543 N N . THR A 1 68 ? 1.837 -2.127 -21.894 1.00 96.88 68 THR A N 1
ATOM 544 C CA . THR A 1 68 ? 2.764 -2.482 -20.813 1.00 96.88 68 THR A CA 1
ATOM 545 C C . THR A 1 68 ? 3.838 -1.417 -20.614 1.00 96.88 68 THR A C 1
ATOM 547 O O . THR A 1 68 ? 4.478 -0.963 -21.558 1.00 96.88 68 THR A O 1
ATOM 550 N N . ILE A 1 69 ? 4.087 -1.040 -19.359 1.00 97.06 69 ILE A N 1
ATOM 551 C CA . ILE A 1 69 ? 5.170 -0.120 -18.989 1.00 97.06 69 ILE A CA 1
ATOM 552 C C . ILE A 1 69 ? 6.184 -0.784 -18.060 1.00 97.06 69 ILE A C 1
ATOM 554 O O . ILE A 1 69 ? 5.863 -1.715 -17.324 1.00 97.06 69 ILE A O 1
ATOM 558 N N . PHE A 1 70 ? 7.409 -0.258 -18.047 1.00 97.25 70 PHE A N 1
ATOM 559 C CA . PHE A 1 70 ? 8.406 -0.561 -17.021 1.00 97.25 70 PHE A CA 1
ATOM 560 C C . PHE A 1 70 ? 8.667 0.677 -16.164 1.00 97.25 70 PHE A C 1
ATOM 562 O O . PHE A 1 70 ? 8.934 1.756 -16.701 1.00 97.25 70 PHE A O 1
ATOM 569 N N . ARG A 1 71 ? 8.638 0.530 -14.835 1.00 95.75 71 ARG A N 1
ATOM 570 C CA . ARG A 1 71 ? 8.848 1.641 -13.900 1.00 95.75 71 ARG A CA 1
ATOM 571 C C . ARG A 1 71 ? 9.734 1.234 -12.730 1.00 95.75 71 ARG A C 1
ATOM 573 O O . ARG A 1 71 ? 9.537 0.194 -12.119 1.00 95.75 71 ARG A O 1
ATOM 580 N N . VAL A 1 72 ? 10.676 2.106 -12.378 1.00 95.31 72 VAL A N 1
ATOM 581 C CA . VAL A 1 72 ? 11.405 2.012 -11.108 1.00 95.31 72 VAL A CA 1
ATOM 582 C C . VAL A 1 72 ? 10.739 2.964 -10.124 1.00 95.31 72 VAL A C 1
ATOM 584 O O . VAL A 1 72 ? 10.656 4.164 -10.390 1.00 95.31 72 VAL A O 1
ATOM 587 N N . VAL A 1 73 ? 10.240 2.432 -9.014 1.00 93.38 73 VAL A N 1
ATOM 588 C CA . VAL A 1 73 ? 9.638 3.198 -7.922 1.00 93.38 73 VAL A CA 1
ATOM 589 C C . VAL A 1 73 ? 10.660 3.343 -6.805 1.00 93.38 73 VAL A C 1
ATOM 591 O O . VAL A 1 73 ? 11.362 2.392 -6.455 1.00 93.38 73 VAL A O 1
ATOM 594 N N . THR A 1 74 ? 10.752 4.553 -6.254 1.00 91.25 74 THR A N 1
ATOM 595 C CA . THR A 1 74 ? 11.651 4.848 -5.137 1.00 91.25 74 THR A CA 1
ATOM 596 C C . THR A 1 74 ? 10.909 5.359 -3.919 1.00 91.25 74 THR A C 1
ATOM 598 O O . THR A 1 74 ? 9.787 5.848 -4.020 1.00 91.25 74 THR A O 1
ATOM 601 N N . ASP A 1 75 ? 11.571 5.289 -2.770 1.00 86.50 75 ASP A N 1
ATOM 602 C CA . ASP A 1 75 ? 11.142 5.900 -1.510 1.00 86.50 75 ASP A CA 1
ATOM 603 C C . ASP A 1 75 ? 10.816 7.400 -1.639 1.00 86.50 75 ASP A C 1
ATOM 605 O O . ASP A 1 75 ? 9.931 7.887 -0.947 1.00 86.50 75 ASP A O 1
ATOM 609 N N . ARG A 1 76 ? 11.450 8.127 -2.571 1.00 84.62 76 ARG A N 1
ATOM 610 C CA . ARG A 1 76 ? 11.101 9.529 -2.884 1.00 84.62 76 ARG A CA 1
ATOM 611 C C . ARG A 1 76 ? 9.772 9.705 -3.619 1.00 84.62 76 ARG A C 1
ATOM 613 O O . ARG A 1 76 ? 9.230 10.802 -3.627 1.00 84.62 76 ARG A O 1
ATOM 620 N N . MET A 1 77 ? 9.297 8.664 -4.299 1.00 84.44 77 MET A N 1
ATOM 621 C CA . MET A 1 77 ? 8.033 8.682 -5.044 1.00 84.44 77 MET A CA 1
ATOM 622 C C . MET A 1 77 ? 6.851 8.259 -4.175 1.00 84.44 77 MET A C 1
ATOM 624 O O . MET A 1 77 ? 5.705 8.461 -4.567 1.00 84.44 77 MET A O 1
ATOM 628 N N . MET A 1 78 ? 7.115 7.670 -3.008 1.00 75.94 78 MET A N 1
ATOM 629 C CA . MET A 1 78 ? 6.094 7.494 -1.988 1.00 75.94 78 MET A CA 1
ATOM 630 C C . MET A 1 78 ? 5.780 8.873 -1.403 1.00 75.94 78 MET A C 1
ATOM 632 O O . MET A 1 78 ? 6.687 9.572 -0.953 1.00 75.94 78 MET A O 1
ATOM 636 N N . SER A 1 79 ? 4.509 9.283 -1.419 1.00 67.94 79 SER A N 1
ATOM 637 C CA . SER A 1 79 ? 4.086 10.528 -0.769 1.00 67.94 79 SER A CA 1
ATOM 638 C C . SER A 1 79 ? 4.544 10.526 0.691 1.00 67.94 79 SER A C 1
ATOM 640 O O . SER A 1 79 ? 4.376 9.510 1.375 1.00 67.94 79 SER A O 1
ATOM 642 N N . GLY A 1 80 ? 5.078 11.650 1.178 1.00 69.12 80 GLY A N 1
ATOM 643 C CA . GLY A 1 80 ? 5.540 11.768 2.565 1.00 69.12 80 GLY A CA 1
ATOM 644 C C . GLY A 1 80 ? 4.466 11.387 3.592 1.00 69.12 80 GLY A C 1
ATOM 645 O O . GLY A 1 80 ? 4.788 10.782 4.610 1.00 69.12 80 GLY A O 1
ATOM 646 N N . GLU A 1 81 ? 3.196 11.654 3.279 1.00 75.38 81 GLU A N 1
ATOM 647 C CA . GLU A 1 81 ? 2.033 11.336 4.120 1.00 75.38 81 GLU A CA 1
ATOM 648 C C . GLU A 1 81 ?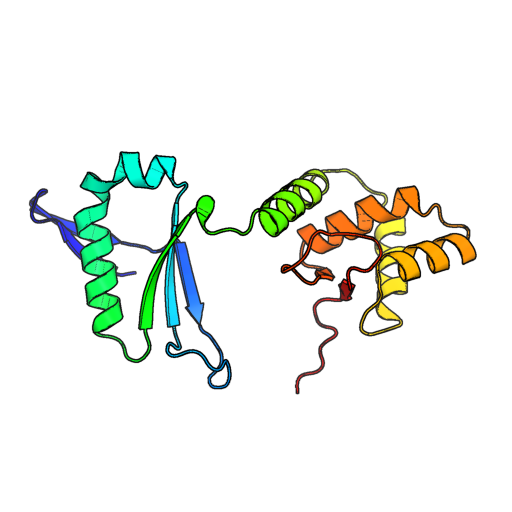 1.734 9.832 4.196 1.00 75.38 81 GLU A C 1
ATOM 650 O O . GLU A 1 81 ? 1.506 9.282 5.275 1.00 75.38 81 GLU A O 1
ATOM 655 N N . TRP A 1 82 ? 1.805 9.118 3.070 1.00 78.69 82 TRP A N 1
ATOM 656 C CA . TRP A 1 82 ? 1.715 7.657 3.097 1.00 78.69 82 TRP A CA 1
ATOM 657 C C . TRP A 1 82 ? 2.931 7.026 3.782 1.00 78.69 82 TRP A C 1
ATOM 659 O O . TRP A 1 82 ? 2.806 6.049 4.519 1.00 78.69 82 TRP A O 1
ATOM 669 N N . LEU A 1 83 ? 4.126 7.593 3.603 1.00 78.75 83 LEU A N 1
ATOM 670 C CA . LEU A 1 83 ? 5.326 7.092 4.271 1.00 78.75 83 LEU A CA 1
ATOM 671 C C . LEU A 1 83 ? 5.250 7.262 5.798 1.00 78.75 83 LEU A C 1
ATOM 673 O O . LEU A 1 83 ? 5.640 6.356 6.532 1.00 78.75 83 LEU A O 1
ATOM 677 N N . SER A 1 84 ? 4.730 8.384 6.302 1.00 81.75 84 SER A N 1
ATOM 678 C CA . SER A 1 84 ? 4.513 8.558 7.744 1.00 81.75 84 SER A CA 1
ATOM 679 C C . SER A 1 84 ? 3.447 7.593 8.269 1.00 81.75 84 SER A C 1
ATOM 681 O O . SER A 1 84 ? 3.659 6.953 9.299 1.00 81.75 84 SER A O 1
ATOM 683 N N . SER A 1 85 ? 2.362 7.404 7.516 1.00 84.62 85 SER A N 1
ATOM 684 C CA . SER A 1 85 ? 1.283 6.467 7.843 1.00 84.62 85 SER A CA 1
ATOM 685 C C . SER A 1 85 ? 1.766 5.015 7.876 1.00 84.62 85 SER A C 1
ATOM 687 O O . SER A 1 85 ? 1.507 4.297 8.835 1.00 84.62 85 SER A O 1
ATOM 689 N N . THR A 1 86 ? 2.550 4.574 6.890 1.00 83.06 86 THR A N 1
ATOM 690 C CA . THR A 1 86 ? 3.135 3.218 6.883 1.00 83.06 86 THR A CA 1
ATOM 691 C C . THR A 1 86 ? 4.086 2.990 8.053 1.00 83.06 86 THR A C 1
ATOM 693 O O . THR A 1 86 ? 4.055 1.915 8.649 1.00 83.06 86 THR A O 1
ATOM 696 N N . ARG A 1 87 ? 4.883 3.995 8.443 1.00 85.06 87 ARG A N 1
ATOM 697 C CA . ARG A 1 87 ? 5.729 3.911 9.646 1.00 85.06 87 ARG A CA 1
ATOM 698 C C . ARG A 1 87 ? 4.888 3.775 10.909 1.00 85.06 87 ARG A C 1
ATOM 700 O O . ARG A 1 87 ? 5.161 2.872 11.695 1.00 85.06 87 ARG A O 1
ATOM 707 N N . LEU A 1 88 ? 3.854 4.607 11.067 1.00 88.12 88 LEU A N 1
ATOM 708 C CA . LEU A 1 88 ? 2.895 4.501 12.169 1.00 88.12 88 LEU A CA 1
ATOM 709 C C . LEU A 1 88 ? 2.323 3.079 12.247 1.00 88.12 88 LEU A C 1
ATOM 711 O O . LEU A 1 88 ? 2.484 2.420 13.268 1.00 88.12 88 LEU A O 1
ATOM 715 N N . LEU A 1 89 ? 1.741 2.585 11.151 1.00 89.06 89 LEU A N 1
ATOM 716 C CA . LEU A 1 89 ? 1.112 1.263 11.062 1.00 89.06 89 LEU A CA 1
ATOM 717 C C . LEU A 1 89 ? 2.093 0.116 11.352 1.00 89.06 89 LEU A C 1
ATOM 719 O O . LEU A 1 89 ? 1.769 -0.800 12.109 1.00 89.06 89 LEU A O 1
ATOM 723 N N . SER A 1 90 ? 3.306 0.177 10.794 1.00 85.44 90 SER A N 1
ATOM 724 C CA . SER A 1 90 ? 4.331 -0.861 10.968 1.00 85.44 90 SER A CA 1
ATOM 725 C C . SER A 1 90 ? 4.706 -1.087 12.435 1.00 85.44 90 SER A C 1
ATOM 727 O O . SER A 1 90 ? 4.908 -2.228 12.843 1.00 85.44 90 SER A O 1
ATOM 729 N N . GLY A 1 91 ? 4.677 -0.035 13.262 1.00 85.88 91 GLY A N 1
ATOM 730 C CA . GLY A 1 91 ? 4.941 -0.117 14.701 1.00 85.88 91 GLY A CA 1
ATOM 731 C C . GLY A 1 91 ? 3.906 -0.916 15.505 1.00 85.88 91 GLY A C 1
ATOM 732 O O . GLY A 1 91 ? 4.076 -1.085 16.715 1.00 85.88 91 GLY A O 1
ATOM 733 N N . HIS A 1 92 ? 2.831 -1.387 14.869 1.00 86.31 92 HIS A N 1
ATOM 734 C CA . HIS A 1 92 ? 1.771 -2.184 15.488 1.00 86.31 92 HIS A CA 1
ATOM 735 C C . HIS A 1 92 ? 1.697 -3.628 14.977 1.00 86.31 92 HIS A C 1
ATOM 737 O O . HIS A 1 92 ? 0.949 -4.413 15.556 1.00 86.31 92 HIS A O 1
ATOM 743 N N . LEU A 1 93 ? 2.472 -4.004 13.950 1.00 82.06 93 LEU A N 1
ATOM 744 C CA . LEU A 1 93 ? 2.433 -5.356 13.373 1.00 82.06 93 LEU A CA 1
ATOM 745 C C . LEU A 1 93 ? 2.799 -6.440 14.400 1.00 82.06 93 LEU A C 1
ATOM 747 O O . LEU A 1 93 ? 2.053 -7.411 14.561 1.00 82.06 93 LEU A O 1
ATOM 751 N N . ASP A 1 94 ? 3.885 -6.215 15.141 1.00 81.06 94 ASP A N 1
ATOM 752 C CA . ASP A 1 94 ? 4.480 -7.208 16.048 1.00 81.06 94 ASP A CA 1
ATOM 753 C C . ASP A 1 94 ? 4.025 -7.067 17.507 1.00 81.06 94 ASP A C 1
ATOM 755 O O . ASP A 1 94 ? 4.440 -7.833 18.376 1.00 81.06 94 ASP A O 1
ATOM 759 N N . LYS A 1 95 ? 3.164 -6.089 17.809 1.00 78.88 95 LYS A N 1
ATOM 760 C CA . LYS A 1 95 ? 2.697 -5.877 19.182 1.00 78.88 95 LYS A CA 1
ATOM 761 C C . LYS A 1 95 ? 1.710 -6.980 19.593 1.00 78.88 95 LYS A C 1
ATOM 763 O O . LYS A 1 95 ? 0.787 -7.284 18.825 1.00 78.88 95 LYS A O 1
ATOM 768 N N . PRO A 1 96 ? 1.872 -7.576 20.790 1.00 75.44 96 PRO A N 1
ATOM 769 C CA . PRO A 1 96 ? 0.887 -8.498 21.332 1.00 75.44 96 PRO A CA 1
ATOM 770 C C . PRO A 1 96 ? -0.402 -7.736 21.658 1.00 75.44 96 PRO A C 1
ATOM 772 O O . PRO A 1 96 ? -0.363 -6.646 22.226 1.00 75.44 96 PRO A O 1
ATOM 775 N N . PHE A 1 97 ? -1.535 -8.324 21.285 1.00 78.94 97 PHE A N 1
ATOM 776 C CA . PHE A 1 97 ? -2.873 -7.840 21.611 1.00 78.94 97 PHE A CA 1
ATOM 777 C C . PHE A 1 97 ? -3.721 -9.000 22.097 1.00 78.94 97 PHE A C 1
ATOM 779 O O . PHE A 1 97 ? -3.487 -10.150 21.717 1.00 78.94 97 PHE A O 1
ATOM 786 N N . ASP A 1 98 ? -4.710 -8.669 22.916 1.00 82.50 98 ASP A N 1
ATOM 787 C CA . ASP A 1 98 ? -5.753 -9.599 23.307 1.00 82.50 98 ASP A CA 1
ATOM 788 C C . ASP A 1 98 ? -6.554 -10.023 22.063 1.00 82.50 98 ASP A C 1
ATOM 790 O O . ASP A 1 98 ? -7.088 -9.190 21.326 1.00 82.50 98 ASP A O 1
ATOM 794 N N . VAL A 1 99 ? -6.592 -11.333 21.814 1.00 83.06 99 VAL A N 1
ATOM 795 C CA . VAL A 1 99 ? -7.273 -11.932 20.660 1.00 83.06 99 VAL A CA 1
ATOM 796 C C . VAL A 1 99 ? -8.784 -11.730 20.745 1.00 83.06 99 VAL A C 1
ATOM 798 O O . VAL A 1 99 ? -9.408 -11.471 19.717 1.00 83.06 99 VAL A O 1
ATOM 801 N N . GLN A 1 100 ? -9.366 -11.811 21.944 1.00 82.38 100 GLN A N 1
ATOM 802 C CA . GLN A 1 100 ? -10.794 -11.587 22.145 1.00 82.38 100 GLN A CA 1
ATOM 803 C C . GLN A 1 100 ? -11.144 -10.139 21.807 1.00 82.38 100 GLN A C 1
ATOM 805 O O . GLN A 1 100 ? -12.091 -9.885 21.069 1.00 82.38 100 GLN A O 1
ATOM 810 N N . PHE A 1 101 ? -10.313 -9.193 22.249 1.0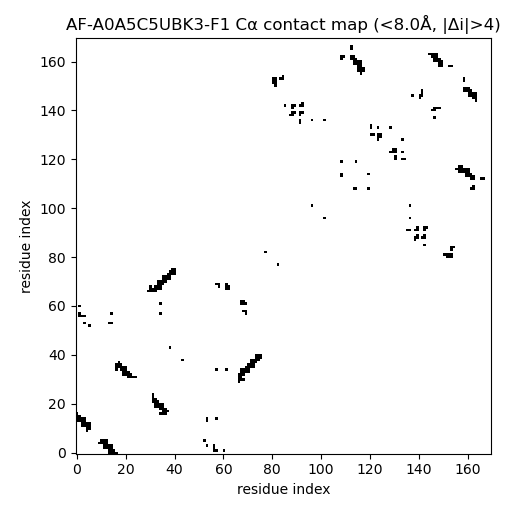0 82.69 101 PHE A N 1
ATOM 811 C CA . PHE A 1 101 ? -10.514 -7.784 21.929 1.00 82.69 101 PHE A CA 1
ATOM 812 C C . PHE A 1 101 ? -10.433 -7.512 20.416 1.00 82.69 101 PHE A C 1
ATOM 814 O O . PHE A 1 101 ? -11.264 -6.781 19.884 1.00 82.69 101 PHE A O 1
ATOM 821 N N . GLU A 1 102 ? -9.492 -8.126 19.685 1.00 83.62 102 GLU A N 1
ATOM 822 C CA . GLU A 1 102 ? -9.421 -8.013 18.214 1.00 83.62 102 GLU A CA 1
ATOM 823 C C . GLU A 1 102 ? -10.679 -8.584 17.530 1.00 83.62 102 GLU A C 1
ATOM 825 O O . GLU A 1 102 ? -11.212 -7.965 16.607 1.00 83.62 102 GLU A O 1
ATOM 830 N N . GLN A 1 103 ? -11.198 -9.721 18.003 1.00 83.19 103 GLN A N 1
ATOM 831 C CA . GLN A 1 103 ? -12.436 -10.319 17.488 1.00 83.19 103 GLN A CA 1
ATOM 832 C C . GLN A 1 103 ? -13.657 -9.430 17.739 1.00 83.19 103 GLN A C 1
ATOM 834 O O . GLN A 1 103 ? -14.461 -9.225 16.826 1.00 83.19 103 GLN A O 1
ATOM 839 N N . ASP A 1 104 ? -13.764 -8.844 18.931 1.00 81.38 104 ASP A N 1
ATOM 840 C CA . ASP A 1 104 ? -14.839 -7.912 19.274 1.00 81.38 104 ASP A CA 1
ATOM 841 C C . ASP A 1 104 ? -14.802 -6.674 18.362 1.00 81.38 104 ASP A C 1
ATOM 843 O O . ASP A 1 104 ? -15.843 -6.202 17.894 1.00 81.38 104 ASP A O 1
ATOM 847 N N . CYS A 1 105 ? -13.600 -6.184 18.034 1.00 81.69 105 CYS A N 1
ATOM 848 C CA . CYS A 1 105 ? -13.405 -5.094 17.077 1.00 81.69 105 CYS A CA 1
ATOM 849 C C . CYS A 1 105 ? -13.858 -5.479 15.665 1.00 81.69 105 CYS A C 1
ATOM 851 O O . CYS A 1 105 ? -14.539 -4.694 15.008 1.00 81.69 105 CYS A O 1
ATOM 853 N N . VAL A 1 106 ? -13.513 -6.680 15.191 1.00 81.69 106 VAL A N 1
ATOM 854 C CA . VAL A 1 106 ? -13.953 -7.183 13.878 1.00 81.69 106 VAL A CA 1
ATOM 855 C C . VAL A 1 106 ? -15.477 -7.276 13.816 1.00 81.69 106 VAL A C 1
ATOM 857 O O . VAL A 1 106 ? -16.081 -6.725 12.898 1.00 81.69 106 VAL A O 1
ATOM 860 N N . ALA A 1 107 ? -16.103 -7.925 14.801 1.00 82.00 107 ALA A N 1
ATOM 861 C CA . ALA A 1 107 ? -17.556 -8.074 14.866 1.00 82.00 107 ALA A CA 1
ATOM 862 C C . ALA A 1 107 ? -18.265 -6.712 14.925 1.00 82.00 107 ALA A C 1
ATOM 864 O O . ALA A 1 107 ? -19.338 -6.519 14.351 1.00 82.00 107 ALA A O 1
ATOM 865 N N . PHE A 1 108 ? -17.650 -5.739 15.597 1.00 82.06 108 PHE A N 1
ATOM 866 C CA . PHE A 1 108 ? -18.126 -4.367 15.614 1.00 82.06 108 PHE A CA 1
ATOM 867 C C . PHE A 1 108 ? -18.039 -3.697 14.230 1.00 82.06 108 PHE A C 1
ATOM 869 O O . PHE A 1 108 ? -19.029 -3.130 13.768 1.00 82.06 108 PHE A O 1
ATOM 876 N N . LEU A 1 109 ? -16.897 -3.801 13.545 1.00 82.38 109 LEU A N 1
ATOM 877 C CA . LEU A 1 109 ? -16.659 -3.172 12.239 1.00 82.38 109 LEU A CA 1
ATOM 878 C C . LEU A 1 109 ? -17.458 -3.805 11.094 1.00 82.38 109 LEU A C 1
ATOM 880 O O . LEU A 1 109 ? -17.693 -3.144 10.091 1.00 82.38 109 LEU A O 1
ATOM 884 N N . GLN A 1 110 ? -17.912 -5.051 11.240 1.00 81.19 110 GLN A N 1
ATOM 885 C CA . GLN A 1 110 ? -18.761 -5.732 10.255 1.00 81.19 110 GLN A CA 1
ATOM 886 C C . GLN A 1 110 ? -20.216 -5.229 10.226 1.00 81.19 110 GLN A C 1
ATOM 888 O O . GLN A 1 110 ? -20.978 -5.628 9.349 1.00 81.19 110 GLN A O 1
ATOM 893 N N . GLN A 1 111 ? -20.628 -4.358 11.154 1.00 81.69 111 GLN A N 1
ATOM 894 C CA . GLN A 1 111 ? -22.009 -3.856 11.219 1.00 81.69 111 GLN A CA 1
ATOM 895 C C . GLN A 1 111 ? -22.364 -2.873 10.088 1.00 81.69 111 GLN A C 1
ATOM 897 O O . GLN A 1 111 ? -23.549 -2.662 9.824 1.00 81.69 111 GLN A O 1
ATOM 902 N N . ARG A 1 112 ? -21.370 -2.255 9.434 1.00 81.12 112 ARG A N 1
ATOM 903 C CA . ARG A 1 112 ? -21.534 -1.361 8.273 1.00 81.12 112 ARG A CA 1
ATOM 904 C C . ARG A 1 112 ? -20.342 -1.491 7.329 1.00 81.12 112 ARG A C 1
ATOM 906 O O . ARG A 1 112 ? -19.276 -1.940 7.731 1.00 81.12 112 ARG A O 1
ATOM 913 N N . ASP A 1 113 ? -20.511 -1.027 6.094 1.00 79.38 113 ASP A N 1
ATOM 914 C CA . ASP A 1 113 ? -19.477 -1.121 5.055 1.00 79.38 113 ASP A CA 1
ATOM 915 C C . ASP A 1 113 ? -18.210 -0.313 5.384 1.00 79.38 113 ASP A C 1
ATOM 917 O O . ASP A 1 113 ? -17.095 -0.735 5.072 1.00 79.38 113 ASP A O 1
ATOM 921 N N . SER A 1 114 ? -18.364 0.845 6.034 1.00 87.69 114 SER A N 1
ATOM 922 C CA . SER A 1 114 ? -17.249 1.711 6.421 1.00 87.69 114 SER A CA 1
ATOM 923 C C . SER A 1 114 ? -17.596 2.625 7.594 1.00 87.69 114 SER A C 1
ATOM 925 O O . SER A 1 114 ? -18.749 3.034 7.739 1.00 87.69 114 SER A O 1
ATOM 927 N N . TYR A 1 115 ? -16.579 3.018 8.360 1.00 89.81 115 TYR A N 1
ATOM 928 C CA . TYR A 1 115 ? -16.670 3.984 9.456 1.00 89.81 115 TYR A CA 1
ATOM 929 C C . TYR A 1 115 ? -15.519 4.984 9.404 1.00 89.81 115 TYR A C 1
ATOM 931 O O . TYR A 1 115 ? -14.419 4.649 8.962 1.00 89.81 115 TYR A O 1
ATOM 939 N N . ARG A 1 116 ? -15.720 6.186 9.940 1.00 91.81 116 ARG A N 1
ATOM 940 C CA . ARG A 1 116 ? -14.604 7.053 10.331 1.00 91.81 116 ARG A CA 1
ATOM 941 C C . ARG A 1 116 ? -13.984 6.554 11.629 1.00 91.81 116 ARG A C 1
ATOM 943 O O . ARG A 1 116 ? -14.689 6.072 12.517 1.00 91.81 116 ARG A O 1
ATOM 950 N N . ILE A 1 117 ? -12.677 6.757 11.796 1.00 92.25 117 ILE A N 1
ATOM 951 C CA . ILE A 1 117 ? -11.982 6.422 13.051 1.00 92.25 117 ILE A CA 1
ATOM 952 C C . ILE A 1 117 ? -12.679 7.069 14.259 1.00 92.25 117 ILE A C 1
ATOM 954 O O . ILE A 1 117 ? -12.908 6.394 15.258 1.00 92.25 117 ILE A O 1
ATOM 958 N N . SER A 1 118 ? -13.100 8.334 14.171 1.00 93.00 118 SER A N 1
ATOM 959 C CA . SER A 1 118 ? -13.816 9.007 15.264 1.00 93.00 118 SER A CA 1
ATOM 960 C C . SER A 1 118 ? -15.128 8.322 15.655 1.00 93.00 118 SER A C 1
ATOM 962 O O . SER A 1 118 ? -15.481 8.308 16.831 1.00 93.00 118 SER A O 1
ATOM 964 N N . GLU A 1 119 ? -15.850 7.749 14.690 1.00 92.06 119 GLU A N 1
ATOM 965 C CA . GLU A 1 119 ? -17.116 7.050 14.942 1.00 92.06 119 GLU A CA 1
ATOM 966 C C . GLU A 1 119 ? -16.872 5.717 15.648 1.00 92.06 119 GLU A C 1
ATOM 968 O O . GLU A 1 119 ? -17.580 5.386 16.597 1.00 92.06 119 GLU A O 1
ATOM 973 N N . ILE A 1 120 ? -15.826 4.992 15.240 1.00 89.94 120 ILE A N 1
ATOM 974 C CA . ILE A 1 120 ? -15.395 3.754 15.899 1.00 89.94 120 ILE A CA 1
ATOM 975 C C . ILE A 1 120 ? -15.048 4.033 17.366 1.00 89.94 120 ILE A C 1
ATOM 977 O O . ILE A 1 120 ? -15.519 3.333 18.260 1.00 89.94 120 ILE A O 1
ATOM 981 N N . LEU A 1 121 ? -14.267 5.086 17.625 1.00 91.00 121 LEU A N 1
ATOM 982 C CA . LEU A 1 121 ? -13.862 5.464 18.981 1.00 91.00 121 LEU A CA 1
ATOM 983 C C . LEU A 1 121 ? -15.053 5.886 19.851 1.00 91.00 121 LEU A C 1
ATOM 985 O O . LEU A 1 121 ? -15.138 5.469 21.006 1.00 91.00 121 LEU A O 1
ATOM 989 N N . ALA A 1 122 ? -15.988 6.668 19.304 1.00 91.00 122 ALA A N 1
ATOM 990 C CA . ALA A 1 122 ? -17.187 7.091 20.025 1.00 91.00 122 ALA A CA 1
ATOM 991 C C . ALA A 1 122 ? -18.100 5.903 20.374 1.00 91.00 122 ALA A C 1
ATOM 993 O O . ALA A 1 122 ? -18.580 5.794 21.501 1.00 91.00 122 ALA A O 1
ATOM 994 N N . LEU A 1 123 ? -18.305 4.981 19.432 1.00 86.56 123 LEU A N 1
ATOM 995 C CA . LEU A 1 123 ? -19.110 3.778 19.649 1.00 86.56 123 LEU A CA 1
ATOM 996 C C . LEU A 1 123 ? -18.455 2.817 20.652 1.00 86.56 123 LEU A C 1
ATOM 998 O O . LEU A 1 123 ? -19.146 2.236 21.487 1.00 86.56 123 LEU A O 1
ATOM 1002 N N . ALA A 1 124 ? -17.128 2.685 20.617 1.00 85.50 124 ALA A N 1
ATOM 1003 C CA . ALA A 1 124 ? -16.381 1.911 21.603 1.00 85.50 124 ALA A CA 1
ATOM 1004 C C . ALA A 1 124 ? -16.575 2.475 23.017 1.00 85.50 124 ALA A C 1
ATOM 1006 O O . ALA A 1 124 ? -16.897 1.724 23.938 1.00 85.50 124 ALA A O 1
ATOM 1007 N N . GLN A 1 125 ? -16.484 3.800 23.168 1.00 89.38 125 GLN A N 1
ATOM 1008 C CA . GLN A 1 125 ? -16.738 4.474 24.440 1.00 89.38 125 GLN A CA 1
ATOM 1009 C C . GLN A 1 125 ? -18.168 4.232 24.947 1.00 89.38 125 GLN A C 1
ATOM 1011 O O . GLN A 1 125 ? -18.355 3.933 26.124 1.00 89.38 125 GLN A O 1
ATOM 1016 N N . GLN A 1 126 ? -19.174 4.305 24.068 1.00 88.19 126 GLN A N 1
ATOM 1017 C CA . GLN A 1 126 ? -20.573 4.015 24.421 1.00 88.19 126 GLN A CA 1
ATOM 1018 C C . GLN A 1 126 ? -20.782 2.570 24.901 1.00 88.19 126 GLN A C 1
ATOM 1020 O O . GLN A 1 126 ? -21.676 2.318 25.704 1.00 88.19 126 GLN A O 1
ATOM 1025 N N . ARG A 1 127 ? -19.952 1.626 24.441 1.00 83.25 127 ARG A N 1
ATOM 1026 C CA . ARG A 1 127 ? -19.962 0.216 24.868 1.00 83.25 127 ARG A CA 1
ATOM 1027 C C . ARG A 1 127 ? -19.059 -0.070 26.075 1.00 83.25 127 ARG A C 1
ATOM 1029 O O . ARG A 1 127 ? -18.878 -1.230 26.427 1.00 83.25 127 ARG A O 1
ATOM 1036 N N . GLY A 1 128 ? -18.487 0.960 26.703 1.00 85.69 128 GLY A N 1
ATOM 1037 C CA . GLY A 1 128 ? -17.602 0.816 27.861 1.00 85.69 128 GLY A CA 1
ATOM 1038 C C . GLY A 1 128 ? -16.183 0.340 27.526 1.00 85.69 128 GLY A C 1
ATOM 1039 O O . GLY A 1 128 ? -15.428 -0.006 28.432 1.00 85.69 128 GLY A O 1
ATOM 1040 N N . LEU A 1 129 ? -15.796 0.326 26.247 1.00 84.12 129 LEU A N 1
ATOM 1041 C CA . LEU A 1 129 ? -14.432 0.015 25.821 1.00 84.12 129 LEU A CA 1
ATOM 1042 C C . LEU A 1 129 ? -13.547 1.263 25.912 1.00 84.12 129 LEU A C 1
ATOM 1044 O O . LEU A 1 129 ? -14.008 2.382 25.693 1.00 84.12 129 LEU A O 1
ATOM 1048 N N . ASN A 1 130 ? -12.251 1.076 26.179 1.00 85.12 130 ASN A N 1
ATOM 1049 C CA . ASN A 1 130 ? -11.276 2.168 26.195 1.00 85.12 130 ASN A CA 1
ATOM 1050 C C . ASN A 1 130 ? -10.873 2.561 24.754 1.00 85.12 130 ASN A C 1
ATOM 1052 O O . ASN A 1 130 ? -10.173 1.785 24.096 1.00 85.12 130 ASN A O 1
ATOM 1056 N N . PRO A 1 131 ? -11.211 3.772 24.263 1.00 85.94 131 PRO A N 1
ATOM 1057 C CA . PRO A 1 131 ? -10.886 4.180 22.894 1.00 85.94 131 PRO A CA 1
ATOM 1058 C C . PRO A 1 131 ? -9.378 4.235 22.609 1.00 85.94 1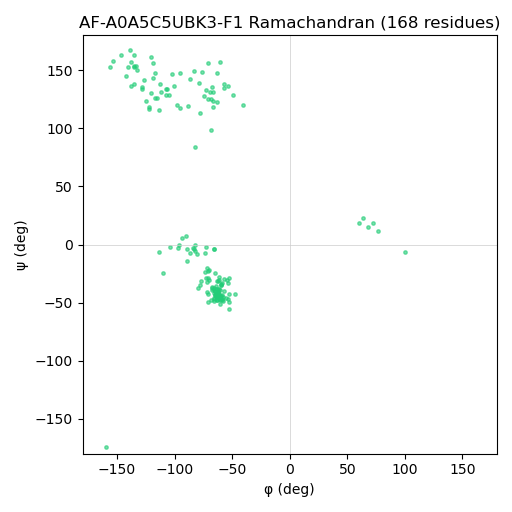31 PRO A C 1
ATOM 1060 O O . PRO A 1 131 ? -8.941 3.945 21.496 1.00 85.94 131 PRO A O 1
ATOM 1063 N N . GLN A 1 132 ? -8.555 4.555 23.613 1.00 85.62 132 GLN A N 1
ATOM 1064 C CA . GLN A 1 132 ? -7.098 4.607 23.450 1.00 85.62 132 GLN A CA 1
ATOM 1065 C C . GLN A 1 132 ? -6.487 3.214 23.265 1.00 85.62 132 GLN A C 1
ATOM 1067 O O . GLN A 1 132 ? -5.495 3.066 22.556 1.00 85.62 132 GLN A O 1
ATOM 1072 N N . ALA A 1 133 ? -7.102 2.183 23.853 1.00 83.50 133 ALA A N 1
ATOM 1073 C CA . ALA A 1 133 ? -6.697 0.795 23.639 1.00 83.50 133 ALA A CA 1
ATOM 1074 C C . ALA A 1 133 ? -7.102 0.280 22.244 1.00 83.50 133 ALA A C 1
ATOM 1076 O O . ALA A 1 133 ? -6.464 -0.629 21.715 1.00 83.50 133 ALA A O 1
ATOM 1077 N N . LEU A 1 134 ? -8.124 0.886 21.628 1.00 87.38 134 LEU A N 1
ATOM 1078 C CA . LEU A 1 134 ? -8.673 0.477 20.335 1.00 87.38 134 LEU A CA 1
ATOM 1079 C C . LEU A 1 134 ? -7.842 0.953 19.135 1.00 87.38 134 LEU A C 1
ATOM 1081 O O . LEU A 1 134 ? -7.684 0.215 18.162 1.00 87.38 134 LEU A O 1
ATOM 1085 N N . LEU A 1 135 ? -7.279 2.164 19.194 1.00 89.06 135 LEU A N 1
ATOM 1086 C CA . LEU A 1 135 ? -6.479 2.734 18.098 1.00 89.06 135 LEU A CA 1
ATOM 1087 C C . LEU A 1 135 ? -5.339 1.807 17.627 1.00 89.06 135 LEU A C 1
ATOM 1089 O O . LEU A 1 135 ? -5.246 1.541 16.427 1.00 89.06 135 LEU A O 1
ATOM 1093 N N . PRO A 1 136 ? -4.498 1.255 18.523 1.00 88.56 136 PRO A N 1
ATOM 1094 C CA . PRO A 1 136 ? -3.458 0.312 18.127 1.00 88.56 136 PRO A CA 1
ATOM 1095 C C . PRO A 1 136 ? -3.971 -0.960 17.434 1.00 88.56 136 PRO A C 1
ATOM 1097 O O . PRO A 1 136 ? -3.291 -1.468 16.541 1.00 88.56 136 PRO A O 1
ATOM 1100 N N . VAL A 1 137 ? -5.153 -1.460 17.817 1.00 88.81 137 VAL A N 1
ATOM 1101 C CA . VAL A 1 137 ? -5.784 -2.629 17.180 1.00 88.81 137 VAL A CA 1
ATOM 1102 C C . VAL A 1 137 ? -6.212 -2.284 15.762 1.00 88.81 137 VAL A C 1
ATOM 1104 O O . VAL A 1 137 ? -5.848 -2.999 14.832 1.00 88.81 137 VAL A O 1
ATOM 1107 N N . LEU A 1 138 ? -6.881 -1.142 15.567 1.00 89.81 138 LEU A N 1
ATOM 1108 C CA . LEU A 1 138 ? -7.251 -0.659 14.233 1.00 89.81 138 LEU A CA 1
ATOM 1109 C C . LEU A 1 138 ? -6.024 -0.537 13.323 1.00 89.81 138 LEU A C 1
ATOM 1111 O O . LEU A 1 138 ? -6.036 -1.025 12.194 1.00 89.81 138 LEU A O 1
ATOM 1115 N N . TYR A 1 139 ? -4.936 0.053 13.822 1.00 91.19 139 TYR A N 1
ATOM 1116 C CA . TYR A 1 139 ? -3.693 0.193 13.062 1.00 91.19 139 TYR A CA 1
ATOM 1117 C C . TYR A 1 139 ? -3.077 -1.154 12.691 1.00 91.19 139 TYR A C 1
ATOM 1119 O O . TYR A 1 139 ? -2.652 -1.341 11.551 1.00 91.19 139 TYR A O 1
ATOM 1127 N N . ARG A 1 140 ? -3.071 -2.121 13.609 1.00 89.12 140 ARG A N 1
ATOM 1128 C CA . ARG A 1 140 ? -2.601 -3.479 13.319 1.00 89.12 140 ARG A CA 1
ATOM 1129 C C . ARG A 1 140 ? -3.458 -4.160 12.255 1.00 89.12 140 ARG A C 1
ATOM 1131 O O . ARG A 1 140 ? -2.908 -4.756 11.331 1.00 89.12 140 ARG A O 1
ATOM 1138 N N . MET A 1 141 ? -4.781 -4.049 12.356 1.00 88.12 141 MET A N 1
ATOM 1139 C CA . MET A 1 141 ? -5.703 -4.658 11.398 1.00 88.12 141 MET A CA 1
ATOM 1140 C C . MET A 1 141 ? -5.543 -4.068 9.994 1.00 88.12 141 MET A C 1
ATOM 1142 O O . MET A 1 141 ? -5.554 -4.798 9.002 1.00 88.12 141 MET A O 1
ATOM 1146 N N . VAL A 1 142 ? -5.311 -2.757 9.897 1.00 90.00 142 VAL A N 1
ATOM 1147 C CA . VAL A 1 142 ? -4.942 -2.104 8.633 1.00 90.00 142 VAL A CA 1
ATOM 1148 C C . VAL A 1 142 ? -3.598 -2.624 8.123 1.00 90.00 142 VAL A C 1
ATOM 1150 O O . VAL A 1 142 ? -3.477 -2.984 6.954 1.00 90.00 142 VAL A O 1
ATOM 1153 N N . ALA A 1 143 ? -2.583 -2.692 8.987 1.00 88.50 143 ALA A N 1
ATOM 1154 C CA . ALA A 1 143 ? -1.246 -3.141 8.608 1.00 88.50 143 ALA A CA 1
ATOM 1155 C C . ALA A 1 143 ? -1.232 -4.598 8.103 1.00 88.50 143 ALA A C 1
ATOM 1157 O O . ALA A 1 143 ? -0.444 -4.939 7.225 1.00 88.50 143 ALA A O 1
ATOM 1158 N N . ARG A 1 144 ? -2.137 -5.441 8.618 1.00 87.38 144 ARG A N 1
ATOM 1159 C CA . ARG A 1 144 ? -2.360 -6.831 8.183 1.00 87.38 144 ARG A CA 1
ATOM 1160 C C . ARG A 1 144 ? -3.253 -6.970 6.951 1.00 87.38 144 ARG A C 1
ATOM 1162 O O . ARG A 1 144 ? -3.438 -8.082 6.468 1.00 87.38 144 ARG A O 1
ATOM 1169 N N . GLY A 1 145 ? -3.823 -5.874 6.455 1.00 86.31 145 GLY A N 1
ATOM 1170 C CA . GLY A 1 145 ? -4.750 -5.892 5.325 1.00 86.31 145 GLY A CA 1
ATOM 1171 C C . GLY A 1 145 ? -6.132 -6.466 5.652 1.00 86.31 145 GLY A C 1
ATOM 1172 O O . GLY A 1 145 ? -6.856 -6.830 4.734 1.00 86.31 145 GLY A O 1
ATOM 1173 N N . GLN A 1 146 ? -6.512 -6.547 6.931 1.00 86.69 146 GLN A N 1
ATOM 1174 C CA . GLN A 1 146 ? -7.877 -6.902 7.349 1.00 86.69 146 GLN A CA 1
ATOM 1175 C C . GLN A 1 146 ? -8.830 -5.708 7.181 1.00 86.69 146 GLN A C 1
ATOM 1177 O O . GLN A 1 146 ? -10.014 -5.880 6.893 1.00 86.69 146 GLN A O 1
ATOM 1182 N N . LEU A 1 147 ? -8.300 -4.490 7.335 1.00 88.88 147 LEU A N 1
ATOM 1183 C CA . LEU A 1 147 ? -9.004 -3.237 7.083 1.00 88.88 147 LEU A CA 1
ATOM 1184 C C . LEU A 1 147 ? -8.300 -2.442 5.979 1.00 88.88 147 LEU A C 1
ATOM 1186 O O . LEU A 1 147 ? -7.071 -2.407 5.902 1.00 88.88 147 LEU A O 1
ATOM 1190 N N . SER A 1 148 ? -9.079 -1.766 5.143 1.00 88.81 148 SER A N 1
ATOM 1191 C CA . SER A 1 148 ? -8.592 -0.783 4.177 1.00 88.81 148 SER A CA 1
ATOM 1192 C C . SER A 1 148 ? -8.855 0.629 4.680 1.00 88.81 148 SER A C 1
ATOM 1194 O O . SER A 1 148 ? -9.888 0.879 5.298 1.00 88.81 148 SER A O 1
ATOM 1196 N N . LEU A 1 149 ? -7.957 1.554 4.355 1.00 88.50 149 LEU A N 1
ATOM 1197 C CA . LEU A 1 149 ? -8.143 2.986 4.566 1.00 88.50 149 LEU A CA 1
ATOM 1198 C C . LEU A 1 149 ? -7.716 3.772 3.329 1.00 88.50 149 LEU A C 1
ATOM 1200 O O . LEU A 1 149 ? -6.993 3.246 2.474 1.00 88.50 149 LEU A O 1
ATOM 1204 N N . ASP A 1 150 ? -8.146 5.028 3.255 1.00 78.00 150 ASP A N 1
ATOM 1205 C CA . ASP A 1 150 ? -7.668 5.960 2.237 1.00 78.00 150 ASP A CA 1
ATOM 1206 C C . ASP A 1 150 ? -6.181 6.276 2.461 1.00 78.00 150 ASP A C 1
ATOM 1208 O O . ASP A 1 150 ? -5.782 6.804 3.497 1.00 78.00 150 ASP A O 1
ATOM 1212 N N . ARG A 1 151 ? -5.354 5.921 1.474 1.00 74.69 151 ARG A N 1
ATOM 1213 C CA . ARG A 1 151 ? -3.890 6.044 1.521 1.00 74.69 151 ARG A CA 1
ATOM 1214 C C . ARG A 1 151 ? -3.388 7.419 1.078 1.00 74.69 151 ARG A C 1
ATOM 1216 O O . ARG A 1 151 ? -2.186 7.667 1.160 1.00 74.69 151 ARG A O 1
ATOM 1223 N N . GLY A 1 152 ? -4.277 8.274 0.569 1.00 71.25 152 GLY A N 1
ATOM 1224 C CA . GLY A 1 152 ? -3.940 9.591 0.035 1.00 71.25 152 GLY A CA 1
ATOM 1225 C C . GLY A 1 152 ? -3.822 10.697 1.082 1.00 71.25 152 GLY A C 1
ATOM 1226 O O . GLY A 1 152 ? -3.485 11.813 0.707 1.00 71.25 152 GLY A O 1
ATOM 1227 N N . GLN A 1 153 ? -4.112 10.413 2.356 1.00 77.12 153 GLN A N 1
ATOM 1228 C CA . GLN A 1 153 ? -4.126 11.402 3.435 1.00 77.12 153 GLN A CA 1
ATOM 1229 C C . GLN A 1 153 ? -3.472 10.845 4.709 1.00 77.12 153 GLN A C 1
ATOM 1231 O O . GLN A 1 153 ? -3.431 9.624 4.897 1.00 77.12 153 GLN A O 1
ATOM 1236 N N . PRO A 1 154 ? -2.982 11.709 5.620 1.00 83.19 154 PRO A N 1
ATOM 1237 C CA . PRO A 1 154 ? -2.534 11.276 6.937 1.00 83.19 154 PRO A CA 1
ATOM 1238 C C . PRO A 1 154 ? -3.652 10.552 7.700 1.00 83.19 154 PRO A C 1
ATOM 1240 O O . PRO A 1 154 ? -4.803 10.993 7.705 1.00 83.19 154 PRO A O 1
ATOM 1243 N N . ILE A 1 155 ? -3.308 9.460 8.386 1.00 88.94 155 ILE A N 1
ATOM 1244 C CA . ILE A 1 155 ? -4.261 8.734 9.236 1.00 88.94 155 ILE A CA 1
ATOM 1245 C C . ILE A 1 155 ? -4.654 9.615 10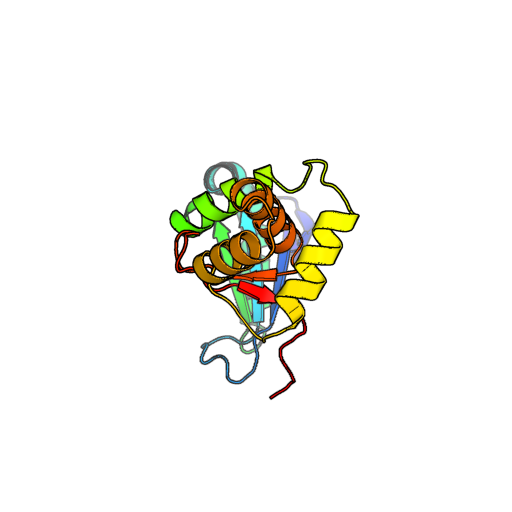.429 1.00 88.94 155 ILE A C 1
ATOM 1247 O O . ILE A 1 155 ? -3.801 10.035 11.211 1.00 88.94 155 ILE A O 1
ATOM 1251 N N . GLY A 1 156 ? -5.953 9.856 10.595 1.00 89.81 156 GLY A N 1
ATOM 1252 C CA . GLY A 1 156 ? -6.507 10.655 11.682 1.00 89.81 156 GLY A CA 1
ATOM 1253 C C . GLY A 1 156 ? -7.995 10.382 11.930 1.00 89.81 156 GLY A C 1
ATOM 1254 O O . GLY A 1 156 ? -8.584 9.504 11.303 1.00 89.81 156 GLY A O 1
ATOM 1255 N N . PRO A 1 157 ? -8.646 11.140 12.831 1.00 90.62 157 PRO A N 1
ATOM 1256 C CA . PRO A 1 157 ? -10.026 10.870 13.246 1.00 90.62 157 PRO A CA 1
ATOM 1257 C C . PRO A 1 157 ? -11.052 10.839 12.101 1.00 90.62 157 PRO A C 1
ATOM 1259 O O . PRO A 1 157 ? -12.041 10.119 12.193 1.00 90.62 157 PRO A O 1
ATOM 1262 N N . GLN A 1 158 ? -10.818 11.595 11.024 1.00 91.19 158 GLN A N 1
ATOM 1263 C CA . GLN A 1 158 ? -11.713 11.666 9.859 1.00 91.19 158 GLN A CA 1
ATOM 1264 C C . GLN A 1 158 ? -11.401 10.624 8.776 1.00 91.19 158 GLN A C 1
ATOM 1266 O O . GLN A 1 158 ? -12.127 10.540 7.788 1.00 91.19 158 GLN A O 1
ATOM 1271 N N . THR A 1 159 ? -10.343 9.827 8.944 1.00 91.00 159 THR A N 1
ATOM 1272 C CA . THR A 1 159 ? -9.989 8.769 7.998 1.00 91.00 159 THR A CA 1
ATOM 1273 C C . THR A 1 159 ? -11.059 7.685 8.002 1.00 91.00 159 THR A C 1
ATOM 1275 O O . THR A 1 159 ? -11.461 7.195 9.061 1.00 91.00 159 THR A O 1
ATOM 1278 N N . TRP A 1 160 ? -11.498 7.301 6.807 1.00 91.06 160 TRP A N 1
ATOM 1279 C CA . TRP A 1 160 ? -12.410 6.183 6.607 1.00 91.06 160 TRP A CA 1
ATOM 1280 C C . TRP A 1 160 ? -11.670 4.854 6.674 1.00 91.06 160 TRP A C 1
ATOM 1282 O O . TRP A 1 160 ? -10.576 4.705 6.127 1.00 91.06 160 TRP A O 1
ATOM 1292 N N . VAL A 1 161 ? -12.305 3.886 7.323 1.00 90.56 161 VAL A N 1
ATOM 1293 C CA . VAL A 1 161 ? -11.843 2.513 7.463 1.00 90.56 161 VAL A CA 1
ATOM 1294 C C . VAL A 1 161 ? -12.972 1.580 7.041 1.00 90.56 161 VAL A C 1
ATOM 1296 O O . VAL A 1 161 ? -14.121 1.768 7.439 1.00 90.56 161 VAL A O 1
ATOM 1299 N N . ALA A 1 162 ? -12.644 0.577 6.235 1.00 88.12 162 ALA A N 1
ATOM 1300 C CA . A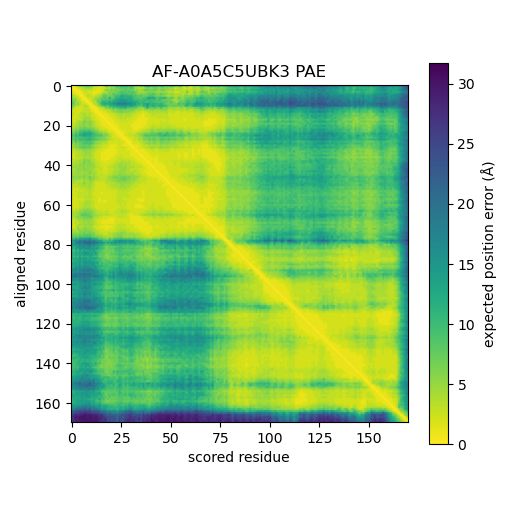LA A 1 162 ? -13.582 -0.428 5.742 1.00 88.12 162 ALA A CA 1
ATOM 1301 C C . ALA A 1 162 ? -13.002 -1.835 5.908 1.00 88.12 162 ALA A C 1
ATOM 1303 O O . ALA A 1 162 ? -11.784 -2.017 5.853 1.00 88.12 162 ALA A O 1
ATOM 1304 N N . VAL A 1 163 ? -13.865 -2.831 6.104 1.00 83.50 163 VAL A N 1
ATOM 1305 C CA . VAL A 1 163 ? -13.449 -4.238 6.176 1.00 83.50 163 VAL A CA 1
ATOM 1306 C C . VAL A 1 163 ? -13.115 -4.741 4.772 1.00 83.50 163 VAL A C 1
ATOM 1308 O O . VAL A 1 163 ? -13.908 -4.608 3.837 1.00 83.50 163 VAL A O 1
ATOM 1311 N N . VAL A 1 164 ? -11.926 -5.324 4.610 1.00 77.38 164 VAL A N 1
ATOM 1312 C CA . VAL A 1 164 ? -11.503 -5.892 3.325 1.00 77.38 164 VAL A CA 1
ATOM 1313 C C . VAL A 1 164 ? -12.356 -7.127 3.029 1.00 77.38 164 VAL A C 1
ATOM 1315 O O . VAL A 1 164 ? -12.435 -8.043 3.842 1.00 77.38 164 VAL A O 1
ATOM 1318 N N . GLY A 1 165 ? -13.008 -7.146 1.864 1.00 66.62 165 GLY A N 1
ATOM 1319 C CA . GLY A 1 165 ? -13.937 -8.211 1.463 1.00 66.62 165 GLY A CA 1
ATOM 1320 C C . GLY A 1 165 ? -15.425 -7.882 1.644 1.00 66.62 165 GLY A C 1
ATOM 1321 O O . GLY A 1 165 ? -16.256 -8.634 1.143 1.00 66.62 165 GLY A O 1
ATOM 1322 N N . SER A 1 166 ? -15.776 -6.747 2.263 1.00 52.28 166 SER A N 1
ATOM 1323 C CA . SER A 1 166 ? -17.169 -6.263 2.336 1.00 52.28 166 SER A CA 1
ATOM 1324 C C . SER A 1 166 ? -17.642 -5.545 1.066 1.00 52.28 166 SER A C 1
ATOM 1326 O O . SER A 1 166 ? -18.833 -5.282 0.912 1.00 52.28 166 SER A O 1
ATOM 1328 N N . GLN A 1 167 ? -16.748 -5.273 0.107 1.00 39.69 167 GLN A N 1
ATOM 1329 C CA . GLN A 1 167 ? -17.163 -4.874 -1.237 1.00 39.69 167 GLN A CA 1
ATOM 1330 C C . GLN A 1 167 ? -17.822 -6.067 -1.935 1.00 39.69 167 GLN A C 1
ATOM 1332 O O . GLN A 1 167 ? -17.155 -6.934 -2.505 1.00 39.69 167 GLN A O 1
ATOM 1337 N N . LYS A 1 168 ? -19.159 -6.089 -1.920 1.00 30.36 168 LYS A N 1
ATOM 1338 C CA . LYS A 1 168 ? -19.920 -6.765 -2.970 1.00 30.36 168 LYS A CA 1
ATOM 1339 C C . LYS A 1 168 ? -19.372 -6.291 -4.314 1.00 30.36 168 LYS A C 1
ATOM 1341 O O . LYS A 1 168 ? -19.261 -5.089 -4.546 1.00 30.36 168 LYS A O 1
ATOM 1346 N N . ARG A 1 169 ? -19.041 -7.264 -5.165 1.00 29.80 169 ARG A N 1
ATOM 1347 C CA . ARG A 1 169 ? -18.852 -7.083 -6.606 1.00 29.80 169 ARG A CA 1
ATOM 1348 C C . ARG A 1 169 ? -19.933 -6.130 -7.123 1.00 29.80 169 ARG A C 1
ATOM 1350 O O . ARG A 1 169 ? -21.116 -6.435 -6.967 1.00 29.80 169 ARG A O 1
ATOM 1357 N N . LEU A 1 170 ? -19.508 -5.008 -7.690 1.00 31.09 170 LEU A N 1
ATOM 1358 C CA . LEU A 1 170 ? -20.261 -4.338 -8.743 1.00 31.09 170 LEU A CA 1
ATOM 1359 C C . LEU A 1 170 ? -19.755 -4.893 -10.072 1.00 31.09 170 LEU A C 1
ATOM 1361 O O . LEU A 1 170 ? -18.521 -5.091 -10.172 1.00 31.09 170 LEU A O 1
#